Protein AF-A0A843AAH3-F1 (afdb_monomer_lite)

pLDDT: mean 76.26, std 10.49, range [42.09, 92.38]

Structure (mmCIF, N/CA/C/O backbone):
data_AF-A0A843AAH3-F1
#
_entry.id   AF-A0A843AAH3-F1
#
loop_
_atom_site.group_PDB
_atom_site.id
_atom_site.type_symbol
_atom_site.label_atom_id
_atom_site.label_alt_id
_atom_site.label_comp_id
_atom_site.label_asym_id
_atom_site.label_entity_id
_atom_site.label_seq_id
_atom_site.pdbx_PDB_ins_code
_atom_site.Cartn_x
_atom_site.Cartn_y
_atom_site.Cartn_z
_atom_site.occupancy
_atom_site.B_iso_or_equiv
_atom_site.auth_seq_id
_atom_site.auth_comp_id
_atom_site.auth_asym_id
_atom_site.auth_atom_id
_atom_site.pdbx_PDB_model_num
ATOM 1 N N . MET A 1 1 ? 37.005 -27.942 -47.391 1.00 60.56 1 MET A N 1
ATOM 2 C CA . MET A 1 1 ? 35.687 -27.281 -47.284 1.00 60.56 1 MET A CA 1
ATOM 3 C C 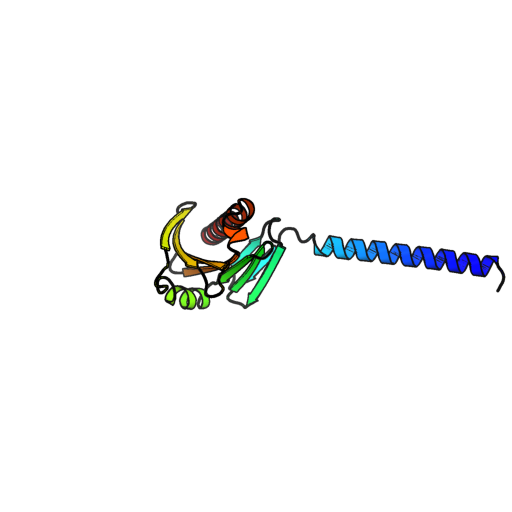. MET A 1 1 ? 35.653 -26.141 -48.284 1.00 60.56 1 MET A C 1
ATOM 5 O O . MET A 1 1 ? 36.490 -25.246 -48.169 1.00 60.56 1 MET A O 1
ATOM 9 N N . ASP A 1 2 ? 34.796 -26.242 -49.301 1.00 78.56 2 ASP A N 1
ATOM 10 C CA . ASP A 1 2 ? 34.754 -25.271 -50.398 1.00 78.56 2 ASP A CA 1
ATOM 11 C C . ASP A 1 2 ? 34.147 -23.928 -49.949 1.00 78.56 2 ASP A C 1
ATOM 13 O O . ASP A 1 2 ? 33.604 -23.797 -48.845 1.00 78.56 2 ASP A O 1
ATOM 17 N N . LYS A 1 3 ? 34.305 -22.904 -50.790 1.00 75.50 3 LYS A N 1
ATOM 18 C CA . LYS A 1 3 ? 33.851 -21.541 -50.496 1.00 75.50 3 LYS A CA 1
ATOM 19 C C . LYS A 1 3 ? 32.333 -21.488 -50.262 1.00 75.50 3 LYS A C 1
ATOM 21 O O . LYS A 1 3 ? 31.902 -20.884 -49.286 1.00 75.50 3 LYS A O 1
ATOM 26 N N . ASN A 1 4 ? 31.559 -22.224 -51.060 1.00 74.19 4 ASN A N 1
ATOM 27 C CA . ASN A 1 4 ? 30.100 -22.295 -50.949 1.00 74.19 4 ASN A CA 1
ATOM 28 C C . ASN A 1 4 ? 29.644 -22.920 -49.621 1.00 74.19 4 ASN A C 1
ATOM 30 O O . ASN A 1 4 ? 28.708 -22.440 -48.992 1.00 74.19 4 ASN A O 1
ATOM 34 N N . THR A 1 5 ? 30.347 -23.942 -49.135 1.00 77.00 5 THR A N 1
ATOM 35 C CA . THR A 1 5 ? 30.071 -24.597 -47.851 1.00 77.00 5 THR A CA 1
ATOM 36 C C . THR A 1 5 ? 30.382 -23.665 -46.681 1.00 77.00 5 THR A C 1
ATOM 38 O O . THR A 1 5 ? 29.635 -23.629 -45.708 1.00 77.00 5 THR A O 1
ATOM 41 N N . LYS A 1 6 ? 31.462 -22.872 -46.769 1.00 74.69 6 LYS A N 1
ATOM 42 C CA . LYS A 1 6 ? 31.806 -21.850 -45.762 1.00 74.69 6 LYS A CA 1
ATOM 43 C C . LYS A 1 6 ? 30.787 -20.715 -45.718 1.00 74.69 6 LYS A C 1
ATOM 45 O O . LYS A 1 6 ? 30.438 -20.270 -44.627 1.00 74.69 6 LYS A O 1
ATOM 50 N N . ASP A 1 7 ? 30.316 -20.266 -46.875 1.00 82.56 7 ASP A N 1
ATOM 51 C CA . ASP A 1 7 ? 29.362 -19.162 -46.967 1.00 82.56 7 ASP A CA 1
ATOM 52 C C . ASP A 1 7 ? 27.957 -19.602 -46.515 1.00 82.56 7 ASP A C 1
ATOM 54 O O . ASP A 1 7 ? 27.322 -18.897 -45.731 1.00 82.56 7 ASP A O 1
ATOM 58 N N . ASN A 1 8 ? 27.536 -20.827 -46.847 1.00 80.69 8 ASN A N 1
ATOM 59 C CA . ASN A 1 8 ? 26.300 -21.421 -46.325 1.00 80.69 8 ASN A CA 1
ATOM 60 C C . ASN A 1 8 ? 26.333 -21.601 -44.798 1.00 80.69 8 ASN A C 1
ATOM 62 O O . ASN A 1 8 ? 25.341 -21.319 -44.127 1.00 80.69 8 ASN A O 1
ATOM 66 N N . LEU A 1 9 ? 27.475 -22.007 -44.225 1.00 81.31 9 LEU A N 1
ATOM 67 C CA . LEU A 1 9 ? 27.614 -22.143 -42.769 1.00 81.31 9 LEU A CA 1
ATOM 68 C C . LEU A 1 9 ? 27.472 -20.794 -42.048 1.00 81.31 9 LEU A C 1
ATOM 70 O O . LEU A 1 9 ? 26.864 -20.721 -40.982 1.00 81.31 9 LEU A O 1
ATOM 74 N N . LYS A 1 10 ? 28.012 -19.718 -42.636 1.00 80.06 10 LYS A N 1
ATOM 75 C CA . LYS A 1 10 ? 27.881 -18.356 -42.096 1.00 80.06 10 LYS A CA 1
ATOM 76 C C . LYS A 1 10 ? 26.437 -17.873 -42.139 1.00 80.06 10 LYS A C 1
ATOM 78 O O . LYS A 1 10 ? 25.965 -17.325 -41.151 1.00 80.06 10 LYS A O 1
ATOM 83 N N . ILE A 1 11 ? 25.733 -18.112 -43.247 1.00 87.00 11 ILE A N 1
ATOM 84 C CA . ILE A 1 11 ? 24.318 -17.742 -43.396 1.00 87.00 11 ILE A CA 1
ATOM 85 C C . ILE A 1 11 ? 23.464 -18.449 -42.338 1.00 87.00 11 ILE A C 1
ATOM 87 O O . ILE A 1 11 ? 22.684 -17.795 -41.651 1.00 87.00 11 ILE A O 1
ATOM 91 N N . ILE A 1 12 ? 23.663 -19.756 -42.140 1.00 86.94 12 ILE A N 1
ATOM 92 C CA . ILE A 1 12 ? 22.969 -20.520 -41.091 1.00 86.94 12 ILE A CA 1
ATOM 93 C C . ILE A 1 12 ? 23.296 -19.956 -39.699 1.00 86.94 12 ILE A C 1
ATOM 95 O O . ILE A 1 12 ? 22.394 -19.774 -38.883 1.00 86.94 12 ILE A O 1
ATOM 99 N N . GLY A 1 13 ? 24.563 -19.611 -39.445 1.00 86.31 13 GLY A N 1
ATOM 100 C CA . GLY A 1 13 ? 24.982 -18.959 -38.204 1.00 86.31 13 GLY A CA 1
ATOM 101 C C . GLY A 1 13 ? 24.274 -17.622 -37.955 1.00 86.31 13 GLY A C 1
ATOM 102 O O . GLY A 1 13 ? 23.774 -17.392 -36.856 1.00 86.31 13 GLY A O 1
ATOM 103 N N . TYR A 1 14 ? 24.161 -16.764 -38.973 1.00 89.69 14 TYR A N 1
ATOM 104 C CA . TYR A 1 14 ? 23.446 -15.488 -38.859 1.00 89.69 14 TYR A CA 1
ATOM 105 C C . TYR A 1 14 ? 21.948 -15.678 -38.604 1.00 89.69 14 TYR A C 1
ATOM 107 O O . TYR A 1 14 ? 21.385 -14.979 -37.763 1.00 89.69 14 TYR A O 1
ATOM 115 N N . ILE A 1 15 ? 21.312 -16.647 -39.270 1.00 89.38 15 ILE A N 1
ATOM 116 C CA . ILE A 1 15 ? 19.894 -16.969 -39.054 1.00 89.38 15 ILE A CA 1
ATOM 117 C C . ILE A 1 15 ? 19.656 -17.410 -37.604 1.00 89.38 15 ILE A C 1
ATOM 119 O O . ILE A 1 15 ? 18.723 -16.927 -36.965 1.00 89.38 15 ILE A O 1
ATOM 123 N N . LEU A 1 16 ? 20.522 -18.267 -37.053 1.00 86.44 16 LEU A N 1
ATOM 124 C CA . LEU A 1 16 ? 20.415 -18.712 -35.660 1.00 86.44 16 LEU A CA 1
ATOM 125 C C . LEU A 1 16 ? 20.565 -17.554 -34.665 1.00 86.44 16 LEU A C 1
ATOM 127 O O . LEU A 1 16 ? 19.798 -17.475 -33.708 1.00 86.44 16 LEU A O 1
ATOM 131 N N . ILE A 1 17 ? 21.500 -16.629 -34.905 1.00 88.75 17 ILE A N 1
ATOM 132 C CA . ILE A 1 17 ? 21.676 -15.440 -34.056 1.00 88.75 17 ILE A CA 1
ATOM 133 C C . ILE A 1 17 ? 20.420 -14.563 -34.083 1.00 88.75 17 ILE A C 1
ATOM 135 O O . ILE A 1 17 ? 19.951 -14.142 -33.030 1.00 88.75 17 ILE A O 1
ATOM 139 N N . ILE A 1 18 ? 19.838 -14.322 -35.260 1.00 89.44 18 ILE A N 1
ATOM 140 C CA . ILE A 1 18 ? 18.615 -13.517 -35.392 1.00 89.44 18 ILE A CA 1
ATOM 141 C C . ILE A 1 18 ? 17.447 -14.172 -34.646 1.00 89.44 18 ILE A C 1
ATOM 143 O O . ILE A 1 18 ? 16.727 -13.487 -33.923 1.00 89.44 18 ILE A O 1
ATOM 147 N N . ILE A 1 19 ? 17.285 -15.494 -34.760 1.00 88.50 19 ILE A N 1
ATOM 148 C CA . ILE A 1 19 ? 16.249 -16.237 -34.026 1.00 88.50 19 ILE A CA 1
ATOM 149 C C . ILE A 1 19 ? 16.445 -16.093 -32.513 1.00 88.50 19 ILE A C 1
ATOM 151 O O . ILE A 1 19 ? 15.475 -15.851 -31.799 1.00 88.50 19 ILE A O 1
ATOM 155 N N . LEU A 1 20 ? 17.684 -16.190 -32.020 1.00 84.19 20 LEU A N 1
ATOM 156 C CA . LEU A 1 20 ? 17.990 -16.016 -30.598 1.00 84.19 20 LEU A CA 1
ATOM 157 C C . LEU A 1 20 ? 17.694 -14.593 -30.109 1.00 84.19 20 LEU A C 1
ATOM 159 O O . LEU A 1 20 ? 17.139 -14.431 -29.025 1.00 84.19 20 LEU A O 1
ATOM 163 N N . VAL A 1 21 ? 18.004 -13.572 -30.912 1.00 85.81 21 VAL A N 1
ATOM 164 C CA . VAL A 1 21 ? 17.678 -12.173 -30.593 1.00 85.81 21 VAL A CA 1
ATOM 165 C C . VAL A 1 21 ? 16.163 -11.972 -30.532 1.00 85.81 21 VAL A C 1
ATOM 167 O O . VAL A 1 21 ? 15.665 -11.417 -29.556 1.00 85.81 21 VAL A O 1
ATOM 170 N N . ILE A 1 22 ? 15.414 -12.476 -31.517 1.00 84.94 22 ILE A N 1
ATOM 171 C CA . ILE A 1 22 ? 13.946 -12.378 -31.544 1.00 84.94 22 ILE A CA 1
ATOM 172 C C . ILE A 1 22 ? 13.327 -13.129 -30.358 1.00 84.94 22 ILE A C 1
ATOM 174 O O . ILE A 1 22 ? 12.436 -12.598 -29.699 1.00 84.94 22 ILE A O 1
ATOM 178 N N . ALA A 1 23 ? 13.812 -14.332 -30.040 1.00 76.31 23 ALA A N 1
ATOM 179 C CA . ALA A 1 23 ? 13.351 -15.097 -28.883 1.00 76.31 23 ALA A CA 1
ATOM 180 C C . ALA A 1 23 ? 13.640 -14.365 -27.561 1.00 76.31 23 ALA A C 1
ATOM 182 O O . ALA A 1 23 ? 12.769 -14.300 -26.696 1.00 76.31 23 ALA A O 1
ATOM 183 N N . GLY A 1 24 ? 14.823 -13.756 -27.426 1.00 68.19 24 GLY A N 1
ATOM 184 C CA . GLY A 1 24 ? 15.177 -12.914 -26.282 1.00 68.19 24 GLY A CA 1
ATOM 185 C C . GLY A 1 24 ? 14.266 -11.691 -26.148 1.00 68.19 24 GLY A C 1
ATOM 186 O O . GLY A 1 24 ? 13.794 -11.399 -25.052 1.00 68.19 24 GLY A O 1
ATOM 187 N N . MET A 1 25 ? 13.938 -11.029 -27.263 1.00 67.31 25 MET A N 1
ATOM 188 C CA . MET A 1 25 ? 12.971 -9.926 -27.281 1.00 67.31 25 MET A CA 1
ATOM 189 C C . MET A 1 25 ? 11.565 -10.389 -26.882 1.00 67.31 25 MET A C 1
ATOM 191 O O . MET A 1 25 ? 10.908 -9.712 -26.099 1.00 67.31 25 MET A O 1
ATOM 195 N N . PHE A 1 26 ? 11.109 -11.553 -27.354 1.00 64.94 26 PHE A N 1
ATOM 196 C CA . PHE A 1 26 ? 9.815 -12.119 -26.958 1.00 64.94 26 PHE A CA 1
ATOM 197 C C . PHE A 1 26 ? 9.756 -12.466 -25.469 1.00 64.94 26 PHE A C 1
ATOM 199 O O . PHE A 1 26 ? 8.737 -12.208 -24.835 1.00 64.94 26 PHE A O 1
ATOM 206 N N . LEU A 1 27 ? 10.827 -13.022 -24.895 1.00 59.00 27 LEU A N 1
ATOM 207 C CA . LEU A 1 27 ? 10.903 -13.300 -23.458 1.00 59.00 27 LEU A CA 1
ATOM 208 C C . LEU A 1 27 ? 10.911 -12.008 -22.632 1.00 59.00 27 LEU A C 1
ATOM 210 O O . LEU A 1 27 ? 10.196 -11.930 -21.637 1.00 59.00 27 LEU A O 1
ATOM 214 N N . TYR A 1 28 ? 11.641 -10.983 -23.081 1.00 53.94 28 TYR A N 1
ATOM 215 C CA . TYR A 1 28 ? 11.660 -9.664 -22.445 1.00 53.94 28 TYR A CA 1
ATOM 216 C C . TYR A 1 28 ? 10.280 -8.986 -22.478 1.00 53.94 28 TYR A C 1
ATOM 218 O O . TYR A 1 28 ? 9.805 -8.507 -21.453 1.00 53.94 28 TYR A O 1
ATOM 226 N N . ILE A 1 29 ? 9.590 -9.022 -23.625 1.00 52.09 29 ILE A N 1
ATOM 227 C CA . ILE A 1 29 ? 8.223 -8.492 -23.773 1.00 52.09 29 ILE A CA 1
ATOM 228 C C . ILE A 1 29 ? 7.217 -9.313 -22.954 1.00 52.09 29 ILE A C 1
ATOM 230 O O . ILE A 1 29 ? 6.279 -8.762 -22.391 1.00 52.09 29 ILE A O 1
ATOM 234 N N . LYS A 1 30 ? 7.390 -10.636 -22.856 1.00 42.22 30 LYS A N 1
ATOM 235 C CA . LYS A 1 30 ? 6.501 -11.482 -22.053 1.00 42.22 30 LYS A CA 1
ATOM 236 C C . LYS A 1 30 ? 6.653 -11.198 -20.556 1.00 42.22 30 LYS A C 1
ATOM 238 O O . LYS A 1 30 ? 5.655 -11.188 -19.847 1.00 42.22 30 LYS A O 1
ATOM 243 N N . GLN A 1 31 ? 7.868 -10.906 -20.093 1.00 46.78 31 GLN A N 1
ATOM 244 C CA . GLN A 1 31 ? 8.130 -10.533 -18.702 1.00 46.78 31 GLN A CA 1
ATOM 245 C C . GLN A 1 31 ? 7.531 -9.165 -18.332 1.00 46.78 31 GLN A C 1
ATOM 247 O O . GLN A 1 31 ? 7.171 -8.953 -17.180 1.00 46.78 31 GLN A O 1
ATOM 252 N N . THR A 1 32 ? 7.351 -8.265 -19.303 1.00 44.16 32 THR A N 1
ATOM 253 C CA . THR A 1 32 ? 6.631 -6.992 -19.119 1.00 44.16 32 THR A CA 1
ATOM 254 C C . THR A 1 32 ? 5.119 -7.099 -19.373 1.00 44.16 32 THR A C 1
ATOM 256 O O . THR A 1 32 ? 4.419 -6.093 -19.308 1.00 44.16 32 THR A O 1
ATOM 259 N N . SER A 1 33 ? 4.597 -8.299 -19.668 1.00 42.09 33 SER A N 1
ATOM 260 C CA . SER A 1 33 ? 3.226 -8.511 -20.159 1.00 42.09 33 SER A CA 1
ATOM 261 C C . SER A 1 33 ? 2.315 -9.339 -19.240 1.00 42.09 33 SER A C 1
ATOM 263 O O . SER A 1 33 ? 1.187 -9.635 -19.647 1.00 42.09 33 SER A O 1
ATOM 265 N N . ASP A 1 34 ? 2.702 -9.668 -18.007 1.00 45.81 34 ASP A N 1
ATOM 266 C CA . ASP A 1 34 ? 1.709 -10.107 -17.011 1.00 45.81 34 ASP A CA 1
ATOM 267 C C . ASP A 1 34 ? 0.986 -8.867 -16.463 1.00 45.81 34 ASP A C 1
ATOM 269 O O . ASP A 1 34 ? 1.262 -8.358 -15.381 1.00 45.81 34 ASP A O 1
ATOM 273 N N . LYS A 1 35 ? 0.087 -8.348 -17.308 1.00 51.62 35 LYS A N 1
ATOM 274 C CA . LYS A 1 35 ? -0.599 -7.048 -17.216 1.00 51.62 35 LYS A CA 1
ATOM 275 C C . LYS A 1 35 ? -1.693 -6.950 -16.154 1.00 51.62 35 LYS A C 1
ATOM 277 O O . LYS A 1 35 ? -2.335 -5.921 -16.047 1.00 51.62 35 LYS A O 1
ATOM 282 N N . ASN A 1 36 ? -1.905 -7.998 -15.374 1.00 55.91 36 ASN A N 1
ATOM 283 C CA . ASN A 1 36 ? -2.719 -7.959 -14.168 1.00 55.91 36 ASN A CA 1
ATOM 284 C C . ASN A 1 36 ? -2.066 -8.917 -13.188 1.00 55.91 36 ASN A C 1
ATOM 286 O O . ASN A 1 36 ? -2.198 -10.138 -13.315 1.00 55.91 36 ASN A O 1
ATOM 290 N N . GLN A 1 37 ? -1.304 -8.372 -12.247 1.00 64.31 37 GLN A N 1
ATOM 291 C CA . GLN A 1 37 ? -0.649 -9.207 -11.256 1.00 64.31 37 GLN A CA 1
ATOM 292 C C . GLN A 1 37 ? -1.661 -9.541 -10.174 1.00 64.31 37 GLN A C 1
ATOM 294 O O . GLN A 1 37 ? -2.275 -8.665 -9.570 1.00 64.31 37 GLN A O 1
ATOM 299 N N . THR A 1 38 ? -1.868 -10.835 -9.959 1.00 69.94 38 THR A N 1
ATOM 300 C CA . THR A 1 38 ? -2.629 -11.298 -8.810 1.00 69.94 38 THR A CA 1
ATOM 301 C C . THR A 1 38 ? -1.666 -11.522 -7.656 1.00 69.94 38 THR A C 1
ATOM 303 O O . THR A 1 38 ? -0.848 -12.439 -7.712 1.00 69.94 38 THR A O 1
ATOM 306 N N . ILE A 1 39 ? -1.783 -10.733 -6.593 1.00 70.19 39 ILE A N 1
ATOM 307 C CA . ILE A 1 39 ? -1.092 -11.013 -5.334 1.00 70.19 39 ILE A CA 1
ATOM 308 C C . ILE A 1 39 ? -2.027 -11.784 -4.420 1.00 70.19 39 ILE A C 1
ATOM 310 O O . ILE A 1 39 ? -3.201 -11.452 -4.298 1.00 70.19 39 ILE A O 1
ATOM 314 N N . THR A 1 40 ? -1.505 -12.820 -3.768 1.00 67.38 40 THR A N 1
ATOM 315 C CA . THR A 1 40 ? -2.249 -13.577 -2.760 1.00 67.38 40 THR A CA 1
ATOM 316 C C . THR A 1 40 ? -1.463 -13.647 -1.455 1.00 67.38 40 THR A C 1
ATOM 318 O O . THR A 1 40 ? -0.303 -14.051 -1.473 1.00 67.38 40 THR A O 1
ATOM 321 N N . PHE A 1 41 ? -2.077 -13.277 -0.330 1.00 70.25 41 PHE A N 1
ATOM 322 C CA . PHE A 1 41 ? -1.536 -13.467 1.026 1.00 70.25 41 PHE A CA 1
ATOM 323 C C . PHE A 1 41 ? -2.694 -13.674 2.008 1.00 70.25 41 PHE A C 1
ATOM 325 O O . PHE A 1 41 ? -3.763 -13.153 1.764 1.00 70.25 41 PHE A O 1
ATOM 332 N N . ASP A 1 42 ? -2.525 -14.458 3.072 1.00 63.34 42 ASP A N 1
ATOM 333 C CA . ASP A 1 42 ? -3.519 -14.754 4.128 1.00 63.34 42 ASP A CA 1
ATOM 334 C C . ASP A 1 42 ? -4.978 -14.967 3.653 1.00 63.34 42 ASP A C 1
ATOM 336 O O . ASP A 1 42 ? -5.925 -14.489 4.266 1.00 63.34 42 ASP A O 1
ATOM 340 N N . ASN A 1 43 ? -5.158 -15.694 2.537 1.00 63.34 43 ASN A N 1
ATOM 341 C CA . ASN A 1 43 ? -6.431 -15.948 1.821 1.00 63.34 43 ASN A CA 1
ATOM 342 C C . ASN A 1 43 ? -7.031 -14.765 1.042 1.00 63.34 43 ASN A C 1
ATOM 344 O O . ASN A 1 43 ? -8.091 -14.888 0.433 1.00 63.34 43 ASN A O 1
ATOM 348 N N . TRP A 1 44 ? -6.329 -13.647 0.992 1.00 62.97 44 TRP A N 1
ATOM 349 C CA . TRP A 1 44 ? -6.666 -12.480 0.198 1.00 62.97 44 TRP A CA 1
ATOM 350 C C . TRP A 1 44 ? -6.117 -12.609 -1.208 1.00 62.97 44 TRP A C 1
ATOM 352 O O . TRP A 1 44 ? -4.999 -13.081 -1.390 1.00 62.97 44 TRP A O 1
ATOM 362 N N . LYS A 1 45 ? -6.885 -12.141 -2.189 1.00 70.12 45 LYS A N 1
ATOM 363 C CA . LYS A 1 45 ? -6.487 -12.036 -3.590 1.00 70.12 45 LYS A CA 1
ATOM 364 C C . LYS A 1 45 ? -6.636 -10.576 -4.018 1.00 70.12 45 LYS A C 1
ATOM 366 O O . LYS A 1 45 ? -7.726 -10.028 -3.901 1.00 70.12 45 LYS A O 1
ATOM 371 N N . PHE A 1 46 ? -5.568 -9.980 -4.535 1.00 66.31 46 PHE A N 1
ATOM 372 C CA . PHE A 1 46 ? -5.529 -8.603 -5.027 1.00 66.31 46 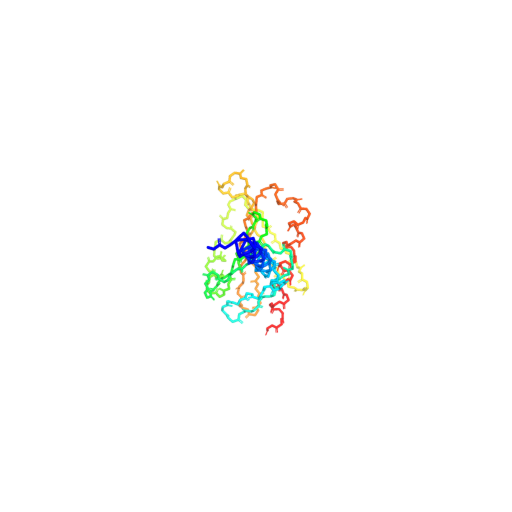PHE A CA 1
ATOM 373 C C . PHE A 1 46 ? -5.218 -8.615 -6.507 1.00 66.31 46 PHE A C 1
ATOM 375 O O . PHE A 1 46 ? -4.246 -9.245 -6.918 1.00 66.31 46 PHE A O 1
ATOM 382 N N . GLU A 1 47 ? -6.017 -7.906 -7.291 1.00 69.06 47 GLU A N 1
ATOM 383 C CA . GLU A 1 47 ? -5.727 -7.674 -8.700 1.00 69.06 47 GLU A CA 1
ATOM 384 C C . GLU A 1 47 ? -5.086 -6.301 -8.841 1.00 69.06 47 GLU A C 1
ATOM 386 O O . GLU A 1 47 ? -5.639 -5.290 -8.418 1.00 69.06 47 GLU A O 1
ATOM 391 N N . ILE A 1 48 ? -3.882 -6.287 -9.391 1.00 67.19 48 ILE A N 1
ATOM 392 C CA . ILE A 1 48 ? -3.058 -5.097 -9.519 1.00 67.19 48 ILE A CA 1
ATOM 393 C C . ILE A 1 48 ? -3.080 -4.669 -10.978 1.00 67.19 48 ILE A C 1
ATOM 395 O O . ILE A 1 48 ? -2.764 -5.475 -11.854 1.00 67.19 48 ILE A O 1
ATOM 399 N N . GLY A 1 49 ? -3.470 -3.415 -11.212 1.00 62.09 49 GLY A N 1
ATOM 400 C CA . GLY A 1 49 ? -3.626 -2.846 -12.550 1.00 62.09 49 GLY A CA 1
ATOM 401 C C . GLY A 1 49 ? -2.307 -2.578 -13.281 1.00 62.09 49 GLY A C 1
ATOM 402 O O . GLY A 1 49 ? -1.214 -2.780 -12.755 1.00 62.09 49 GLY A O 1
ATOM 403 N N . GLU A 1 50 ? -2.423 -2.072 -14.507 1.00 63.50 50 GLU A N 1
ATOM 404 C CA . GLU A 1 50 ? -1.296 -1.886 -15.434 1.00 63.50 50 GLU A CA 1
ATOM 405 C C . GLU A 1 50 ? -0.283 -0.810 -15.001 1.00 63.50 50 GLU A C 1
ATOM 407 O O . GLU A 1 50 ? 0.843 -0.801 -15.494 1.00 63.50 50 GLU A O 1
ATOM 412 N N . ASP A 1 51 ? -0.655 0.078 -14.076 1.00 65.38 51 ASP A N 1
ATOM 413 C CA . ASP A 1 51 ? 0.196 1.194 -13.645 1.00 65.38 51 ASP A CA 1
ATOM 414 C C . ASP A 1 51 ? 1.355 0.764 -12.731 1.00 65.38 51 ASP A C 1
ATOM 416 O O . ASP A 1 51 ? 2.283 1.535 -12.500 1.00 65.38 51 ASP A O 1
ATOM 420 N N . TYR A 1 52 ? 1.326 -0.456 -12.194 1.00 67.62 52 TYR A N 1
ATOM 421 C CA . TYR A 1 52 ? 2.304 -0.935 -11.221 1.00 67.62 52 TYR A CA 1
ATOM 422 C C . TYR A 1 52 ? 3.564 -1.431 -11.938 1.00 67.62 52 TYR A C 1
ATOM 424 O O . TYR A 1 52 ? 3.488 -2.207 -12.889 1.00 67.62 52 TYR A O 1
ATOM 432 N N . SER A 1 53 ? 4.749 -1.057 -11.442 1.00 68.44 53 SER A N 1
ATOM 433 C CA . SER A 1 53 ? 6.017 -1.602 -11.956 1.00 68.44 53 SER A CA 1
ATOM 434 C C . SER A 1 53 ? 6.244 -3.059 -11.532 1.00 68.44 53 SER A C 1
ATOM 436 O O . SER A 1 53 ? 7.114 -3.738 -12.077 1.00 68.44 53 SER A O 1
ATOM 438 N N . GLY A 1 54 ? 5.440 -3.546 -10.584 1.00 69.25 54 GLY A N 1
ATOM 439 C CA . GLY A 1 54 ? 5.318 -4.943 -10.187 1.00 69.25 54 GLY A CA 1
ATOM 440 C C . GLY A 1 54 ? 4.900 -5.072 -8.726 1.00 69.25 54 GLY A C 1
ATOM 441 O O . GLY A 1 54 ? 4.879 -4.094 -7.981 1.00 69.25 54 GLY A O 1
ATOM 442 N N . GLY A 1 55 ? 4.609 -6.285 -8.283 1.00 71.56 55 GLY A N 1
ATOM 443 C CA . GLY A 1 55 ? 4.338 -6.576 -6.889 1.00 71.56 55 GLY A CA 1
ATOM 444 C C . GLY A 1 55 ? 4.524 -8.051 -6.564 1.00 71.56 55 GLY A C 1
ATOM 445 O O . GLY A 1 55 ? 4.445 -8.920 -7.430 1.00 71.56 55 GLY A O 1
ATOM 446 N N . GLU A 1 56 ? 4.803 -8.333 -5.298 1.00 75.12 56 GLU A N 1
ATOM 447 C CA . GLU A 1 56 ? 5.049 -9.687 -4.816 1.00 75.12 56 GLU A CA 1
ATOM 448 C C . GLU A 1 56 ? 4.452 -9.908 -3.426 1.00 75.12 56 GLU A C 1
ATOM 450 O O . GLU A 1 56 ? 4.368 -9.000 -2.595 1.00 75.12 56 GLU A O 1
ATOM 455 N N . SER A 1 57 ? 4.039 -11.148 -3.161 1.00 76.25 57 SER A N 1
ATOM 456 C CA . SER A 1 57 ? 3.795 -11.596 -1.793 1.00 76.25 57 SER A CA 1
ATOM 457 C C . SER A 1 57 ? 5.151 -11.709 -1.096 1.00 76.25 57 SER A C 1
ATOM 459 O O . SER A 1 57 ? 5.953 -12.582 -1.424 1.00 76.25 57 SER A O 1
ATOM 461 N N . ALA A 1 58 ? 5.415 -10.806 -0.150 1.00 68.69 58 ALA A N 1
ATOM 462 C CA . ALA A 1 58 ? 6.647 -10.826 0.634 1.00 68.69 58 ALA A CA 1
ATOM 463 C C . ALA A 1 58 ? 6.586 -11.883 1.750 1.00 68.69 58 ALA A C 1
ATOM 465 O O . ALA A 1 58 ? 7.614 -12.406 2.181 1.00 68.69 58 ALA A O 1
ATOM 466 N N . SER A 1 59 ? 5.380 -12.229 2.209 1.00 69.00 59 SER A N 1
ATOM 467 C CA . SER A 1 59 ? 5.139 -13.326 3.141 1.00 69.00 59 SER A CA 1
ATOM 468 C C . SER A 1 59 ? 3.682 -13.793 3.091 1.00 69.00 59 SER A C 1
ATOM 470 O O . SER A 1 59 ? 2.851 -13.260 2.356 1.00 69.00 59 SER A O 1
ATOM 472 N N . ARG A 1 60 ? 3.341 -14.763 3.950 1.00 71.44 60 ARG A N 1
ATOM 473 C CA . ARG A 1 60 ? 1.948 -15.177 4.152 1.00 71.44 60 ARG A CA 1
ATOM 474 C C . ARG A 1 60 ? 1.037 -14.052 4.639 1.00 71.44 60 ARG A C 1
ATOM 476 O O . ARG A 1 60 ? -0.152 -14.183 4.415 1.00 71.44 60 ARG A O 1
ATOM 483 N N . ALA A 1 61 ? 1.552 -13.003 5.280 1.00 73.69 61 ALA A N 1
ATOM 484 C CA . ALA A 1 61 ? 0.742 -11.962 5.920 1.00 73.69 61 ALA A CA 1
ATOM 485 C C . ALA A 1 61 ? 0.888 -10.572 5.275 1.00 73.69 61 ALA A C 1
ATOM 487 O O . ALA A 1 61 ? 0.268 -9.616 5.741 1.00 73.69 61 ALA A O 1
ATOM 488 N N . ASN A 1 62 ? 1.706 -10.434 4.224 1.00 79.81 62 ASN A N 1
ATOM 489 C CA . ASN A 1 62 ? 1.905 -9.148 3.566 1.00 79.81 62 ASN A CA 1
ATOM 490 C C . ASN A 1 62 ? 2.292 -9.252 2.087 1.00 79.81 62 ASN A C 1
ATOM 492 O O . ASN A 1 62 ? 2.753 -10.281 1.582 1.00 79.81 62 ASN A O 1
ATOM 496 N N . ALA A 1 63 ? 2.144 -8.119 1.415 1.00 80.81 63 ALA A N 1
ATOM 497 C CA . ALA A 1 63 ? 2.542 -7.908 0.038 1.00 80.81 63 ALA A CA 1
ATOM 498 C C . ALA A 1 63 ? 3.249 -6.572 -0.153 1.00 80.81 63 ALA A C 1
ATOM 500 O O . ALA A 1 63 ? 3.035 -5.624 0.602 1.00 80.81 63 ALA A O 1
ATOM 501 N N . ILE A 1 64 ? 4.066 -6.507 -1.198 1.00 82.88 64 ILE A N 1
ATOM 502 C CA . ILE A 1 64 ? 4.769 -5.309 -1.636 1.00 82.88 64 ILE A CA 1
ATOM 503 C C . ILE A 1 64 ? 4.296 -4.968 -3.047 1.00 82.88 64 ILE A C 1
ATOM 505 O O . ILE A 1 64 ? 4.317 -5.816 -3.936 1.00 82.88 64 ILE A O 1
ATOM 509 N N . LEU A 1 65 ? 3.895 -3.718 -3.245 1.00 79.19 65 LEU A N 1
ATOM 510 C CA . LEU A 1 65 ? 3.464 -3.134 -4.509 1.00 79.19 65 LEU A CA 1
ATOM 511 C C . LEU A 1 65 ? 4.436 -2.012 -4.873 1.00 79.19 65 LEU A C 1
ATOM 513 O O . LEU A 1 65 ? 4.698 -1.131 -4.052 1.00 79.19 65 LEU A O 1
ATOM 517 N N . ASN A 1 66 ? 4.967 -2.031 -6.090 1.00 78.44 66 ASN A N 1
ATOM 518 C CA . ASN A 1 66 ? 5.943 -1.055 -6.562 1.00 78.44 66 ASN A CA 1
ATOM 519 C C . ASN A 1 66 ? 5.345 -0.183 -7.677 1.00 78.44 66 ASN A C 1
ATOM 521 O O . ASN A 1 66 ? 4.637 -0.671 -8.561 1.00 78.44 66 ASN A O 1
ATOM 525 N N . TYR A 1 67 ? 5.669 1.111 -7.637 1.00 71.94 67 TYR A N 1
ATOM 526 C CA . TYR A 1 67 ? 5.346 2.095 -8.673 1.00 71.94 67 TYR A CA 1
ATOM 527 C C . TYR A 1 67 ? 6.514 3.053 -8.854 1.00 71.94 67 TYR A C 1
ATOM 529 O O . TYR A 1 67 ? 6.800 3.857 -7.967 1.00 71.94 67 TYR A O 1
ATOM 537 N N . GLY A 1 68 ? 7.214 2.973 -9.987 1.00 74.69 68 GLY A N 1
ATOM 538 C CA . GLY A 1 68 ? 8.453 3.731 -10.174 1.00 74.69 68 GLY A CA 1
ATOM 539 C C . GLY A 1 68 ? 9.438 3.464 -9.027 1.00 74.69 68 GLY A C 1
ATOM 540 O O . GLY A 1 68 ? 9.821 2.316 -8.809 1.00 74.69 68 GLY A O 1
ATOM 541 N N . ASN A 1 69 ? 9.800 4.514 -8.280 1.00 73.62 69 ASN A N 1
ATOM 542 C CA . ASN A 1 69 ? 10.661 4.445 -7.088 1.00 73.62 69 ASN A CA 1
ATOM 543 C C . ASN A 1 69 ? 9.884 4.400 -5.758 1.00 73.62 69 ASN A C 1
ATOM 545 O O . ASN A 1 69 ? 10.485 4.459 -4.685 1.00 73.62 69 ASN A O 1
ATOM 549 N N . SER A 1 70 ? 8.555 4.331 -5.817 1.00 75.31 70 SER A N 1
ATOM 550 C CA . SER A 1 70 ? 7.671 4.295 -4.655 1.00 75.31 70 SER A CA 1
ATOM 551 C C . SER A 1 70 ? 7.252 2.867 -4.316 1.00 75.31 70 SER A C 1
ATOM 553 O O . SER A 1 70 ? 7.117 2.011 -5.195 1.00 75.31 70 SER A O 1
ATOM 555 N N . GLN A 1 71 ? 7.003 2.624 -3.028 1.00 79.75 71 GLN A N 1
ATOM 556 C CA . GLN A 1 71 ? 6.643 1.306 -2.514 1.00 79.75 71 GLN A CA 1
ATOM 557 C C . GLN A 1 71 ? 5.463 1.385 -1.547 1.00 79.75 71 GLN A C 1
ATOM 559 O O . GLN A 1 71 ? 5.441 2.210 -0.631 1.00 79.75 71 GLN A O 1
AT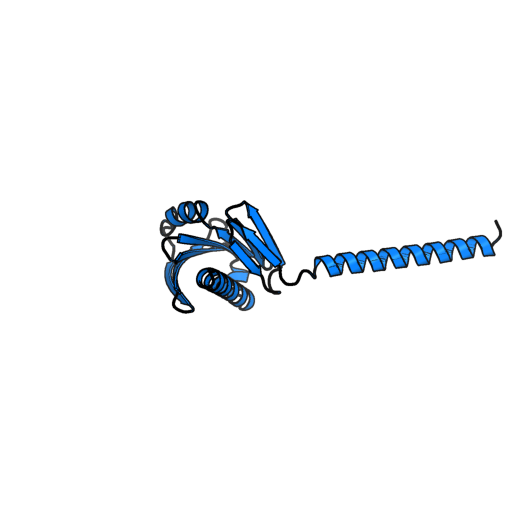OM 564 N N . LEU A 1 72 ? 4.496 0.4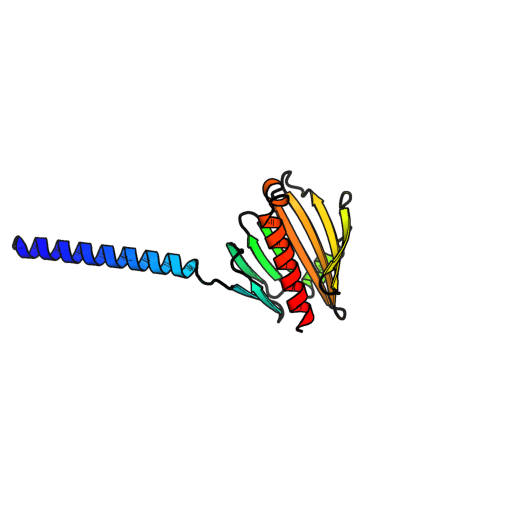90 -1.732 1.00 81.62 72 LEU A N 1
ATOM 565 C CA . LEU A 1 72 ? 3.356 0.286 -0.846 1.00 81.62 72 LEU A CA 1
ATOM 566 C C . LEU A 1 72 ? 3.452 -1.125 -0.270 1.00 81.62 72 LEU A C 1
ATOM 568 O O . LEU A 1 72 ? 3.478 -2.106 -1.007 1.00 81.62 72 LEU A O 1
ATOM 572 N N . MET A 1 73 ? 3.511 -1.233 1.050 1.00 83.94 73 MET A N 1
ATOM 573 C CA . MET A 1 73 ? 3.444 -2.505 1.759 1.00 83.94 73 MET A CA 1
ATOM 574 C C . MET A 1 73 ? 2.039 -2.663 2.325 1.00 83.94 73 MET A C 1
ATOM 576 O O . MET A 1 73 ? 1.580 -1.807 3.079 1.00 83.94 73 MET A O 1
ATOM 580 N N . VAL A 1 74 ? 1.364 -3.750 1.971 1.00 81.81 74 VAL A N 1
ATOM 581 C CA . VAL A 1 74 ? 0.020 -4.074 2.458 1.00 81.81 74 VAL A CA 1
ATOM 582 C C . VAL A 1 74 ? 0.138 -5.226 3.443 1.00 81.81 74 VAL A C 1
ATOM 584 O O . VAL A 1 74 ? 0.714 -6.260 3.111 1.00 81.81 74 VAL A O 1
ATOM 587 N N . TYR A 1 75 ? -0.408 -5.050 4.640 1.00 82.81 75 TYR A N 1
ATOM 588 C CA . TYR A 1 75 ? -0.394 -6.032 5.718 1.00 82.81 75 TYR A CA 1
ATOM 589 C C . TYR A 1 75 ? -1.822 -6.472 6.038 1.00 82.81 75 TYR A C 1
ATOM 591 O O . TYR A 1 75 ? -2.732 -5.641 6.114 1.00 82.81 75 TYR A O 1
ATOM 599 N N . GLY A 1 76 ? -1.999 -7.774 6.260 1.00 77.88 76 GLY A N 1
ATOM 600 C CA . GLY A 1 76 ? -3.235 -8.367 6.772 1.00 77.88 76 GLY A CA 1
ATOM 601 C C . GLY A 1 76 ? -2.997 -9.191 8.036 1.00 77.88 76 GLY A C 1
ATOM 602 O O . GLY A 1 76 ? -1.852 -9.480 8.407 1.00 77.88 76 GLY A O 1
ATOM 603 N N . GLY A 1 77 ? -4.094 -9.553 8.704 1.00 75.44 77 GLY A N 1
ATOM 604 C CA . GLY A 1 77 ? -4.080 -10.397 9.901 1.00 75.44 77 GLY A CA 1
ATOM 605 C C . GLY A 1 77 ? -3.175 -9.840 11.004 1.00 75.44 77 GLY A C 1
ATOM 606 O O . GLY A 1 77 ? -3.114 -8.633 11.234 1.00 75.44 77 GLY A O 1
ATOM 607 N N . ASN A 1 78 ? -2.409 -10.718 11.655 1.00 79.56 78 ASN A N 1
ATOM 608 C CA . ASN A 1 78 ? -1.562 -10.348 12.796 1.00 79.56 78 ASN A CA 1
ATOM 609 C C . ASN A 1 78 ? -0.525 -9.254 12.471 1.00 79.56 78 ASN A C 1
ATOM 611 O O . ASN A 1 78 ? -0.184 -8.463 13.347 1.00 79.56 78 ASN A O 1
ATOM 615 N N . GLN A 1 79 ? -0.018 -9.175 11.231 1.00 80.19 79 GLN A N 1
ATOM 616 C CA . GLN A 1 79 ? 0.924 -8.107 10.874 1.00 80.19 79 GLN A CA 1
ATOM 617 C C . GLN A 1 79 ? 0.236 -6.745 10.768 1.00 80.19 79 GLN A C 1
ATOM 619 O O . GLN A 1 79 ? 0.844 -5.737 11.122 1.00 80.19 79 GLN A O 1
ATOM 624 N N . ALA A 1 80 ? -1.027 -6.699 10.334 1.00 81.81 80 ALA A N 1
ATOM 625 C CA . ALA A 1 80 ? -1.797 -5.460 10.360 1.00 81.81 80 ALA A CA 1
ATOM 626 C C . ALA A 1 80 ? -1.999 -4.971 11.801 1.00 81.81 80 ALA A C 1
ATOM 628 O O . ALA A 1 80 ? -1.792 -3.790 12.065 1.00 81.81 80 ALA A O 1
ATOM 629 N N . GLU A 1 81 ? -2.302 -5.871 12.742 1.00 81.12 81 GLU A N 1
ATOM 630 C CA . GLU A 1 81 ? -2.449 -5.529 14.165 1.00 81.12 81 GLU A CA 1
ATOM 631 C C . GLU A 1 81 ? -1.147 -4.990 14.782 1.00 81.12 81 GLU A C 1
ATOM 633 O O . GLU A 1 81 ? -1.159 -4.036 15.563 1.00 81.12 81 GLU A O 1
ATOM 638 N N . GLU A 1 82 ? -0.001 -5.590 14.448 1.00 86.25 82 GLU A N 1
ATOM 639 C CA . GLU A 1 82 ? 1.308 -5.114 14.908 1.00 86.25 82 GLU A CA 1
ATOM 640 C C . GLU A 1 82 ? 1.614 -3.704 14.392 1.00 86.25 82 GLU A C 1
ATOM 642 O O . GLU A 1 82 ? 2.049 -2.853 15.169 1.00 86.25 82 GLU A O 1
ATOM 647 N N . GLN A 1 83 ? 1.341 -3.435 13.113 1.00 85.69 83 GLN A N 1
ATOM 648 C CA . GLN A 1 83 ? 1.546 -2.111 12.523 1.00 85.69 83 GLN A CA 1
ATOM 649 C C . GLN A 1 83 ? 0.536 -1.076 13.037 1.00 85.69 83 GLN A C 1
ATOM 651 O O . GLN A 1 83 ? 0.891 0.069 13.308 1.00 85.69 83 GLN A O 1
ATOM 656 N N . SER A 1 84 ? -0.711 -1.491 13.248 1.00 82.62 84 SER A N 1
ATOM 657 C CA . SER A 1 84 ? -1.791 -0.676 13.812 1.00 82.62 84 SER A CA 1
ATOM 658 C C . SER A 1 84 ? -1.445 -0.141 15.201 1.00 82.62 84 SER A C 1
ATOM 660 O O . SER A 1 84 ? -1.744 1.011 15.508 1.00 82.62 84 SER A O 1
ATOM 662 N N . LYS A 1 85 ? -0.717 -0.912 16.022 1.00 85.88 85 LYS A N 1
ATOM 663 C CA . LYS A 1 85 ? -0.226 -0.433 17.327 1.00 85.88 85 LYS A CA 1
ATOM 664 C C . LYS A 1 85 ? 0.721 0.755 17.206 1.00 85.88 85 LYS A C 1
ATOM 666 O O . LYS A 1 85 ? 0.766 1.553 18.134 1.00 85.88 85 LYS A O 1
ATOM 671 N N . LEU A 1 86 ? 1.476 0.866 16.112 1.00 85.38 86 LEU A N 1
ATOM 672 C CA . LEU A 1 86 ? 2.429 1.956 15.871 1.00 85.38 86 LEU A CA 1
ATOM 673 C C . LEU A 1 86 ? 1.760 3.220 15.304 1.00 85.38 86 LEU A C 1
ATOM 675 O O . LEU A 1 86 ? 2.390 4.277 15.279 1.00 85.38 86 LEU A O 1
ATOM 679 N N . PHE A 1 87 ? 0.504 3.123 14.864 1.00 87.50 87 PHE A N 1
ATOM 680 C CA . PHE A 1 87 ? -0.247 4.230 14.281 1.00 87.50 87 PHE A CA 1
ATOM 681 C C . PHE A 1 87 ? -0.508 5.342 15.307 1.00 87.50 87 PHE A C 1
ATOM 683 O O . PHE A 1 87 ? -0.868 5.079 16.455 1.00 87.50 87 PHE A O 1
ATOM 690 N N . GLY A 1 88 ? -0.340 6.597 14.891 1.00 85.50 88 GLY A N 1
ATOM 691 C CA . GLY A 1 88 ? -0.571 7.777 15.726 1.00 85.50 88 GLY A CA 1
ATOM 692 C C . GLY A 1 88 ? 0.533 8.044 16.751 1.00 85.50 88 GLY A C 1
ATOM 693 O O . GLY A 1 88 ? 0.403 8.956 17.566 1.00 85.50 88 GLY A O 1
ATOM 694 N N . GLN A 1 89 ? 1.619 7.265 16.735 1.00 88.88 89 GLN A N 1
ATOM 695 C CA . GLN A 1 89 ? 2.758 7.466 17.634 1.00 88.88 89 GLN A CA 1
ATOM 696 C C . GLN A 1 89 ? 3.783 8.467 17.084 1.00 88.88 89 GLN A C 1
ATOM 698 O O . GLN A 1 89 ? 4.731 8.823 17.788 1.00 88.88 89 GLN A O 1
ATOM 703 N N . GLN A 1 90 ? 3.630 8.921 15.836 1.00 88.50 90 GLN A N 1
ATOM 704 C CA . GLN A 1 90 ? 4.593 9.814 15.202 1.00 88.50 90 GLN A CA 1
ATOM 705 C C . GLN A 1 90 ? 4.350 11.272 15.625 1.00 88.50 90 GLN A C 1
ATOM 707 O O . GLN A 1 90 ? 3.295 11.834 15.329 1.00 88.50 90 GLN A O 1
ATOM 712 N N . PRO A 1 91 ? 5.322 11.932 16.284 1.00 83.31 91 PRO A N 1
ATOM 713 C CA . PRO A 1 91 ? 5.100 13.210 16.969 1.00 83.31 91 PRO A CA 1
ATOM 714 C C . PRO A 1 91 ? 4.725 14.375 16.042 1.00 83.31 91 PRO A C 1
ATOM 716 O O . PRO A 1 91 ? 4.108 15.333 16.496 1.00 83.31 91 PRO A O 1
ATOM 719 N N . ASN A 1 92 ? 5.072 14.288 14.755 1.00 86.94 92 ASN A N 1
ATOM 720 C CA . ASN A 1 92 ? 4.789 15.318 13.752 1.00 86.94 92 ASN A CA 1
ATOM 721 C C . ASN A 1 92 ? 3.810 14.836 12.675 1.00 86.94 92 ASN A C 1
ATOM 723 O O . ASN A 1 92 ? 3.743 15.429 11.597 1.00 86.94 92 ASN A O 1
ATOM 727 N N . ALA A 1 93 ? 3.091 13.739 12.919 1.00 90.81 93 ALA A N 1
ATOM 728 C CA 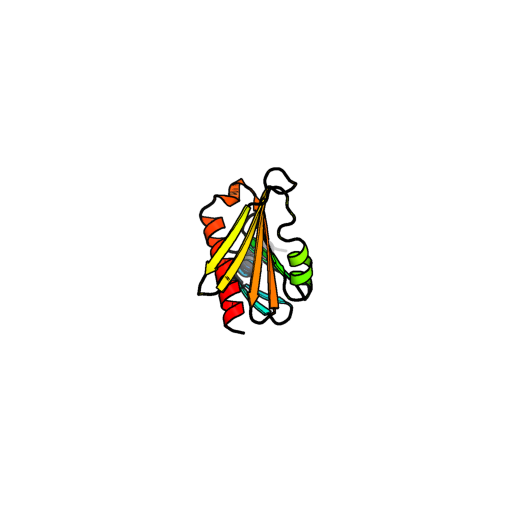. ALA A 1 93 ? 2.172 13.229 11.922 1.00 90.81 93 ALA A CA 1
ATOM 729 C C . ALA A 1 93 ? 0.890 14.049 11.828 1.00 90.81 93 ALA A C 1
ATOM 731 O O . ALA A 1 93 ? 0.280 14.450 12.819 1.00 90.81 93 ALA A O 1
ATOM 732 N N . THR A 1 94 ? 0.447 14.235 10.591 1.00 92.06 94 THR A N 1
ATOM 733 C CA . THR A 1 94 ? -0.912 14.660 10.289 1.00 92.06 94 THR A CA 1
ATOM 734 C C . THR A 1 94 ? -1.803 13.429 10.284 1.00 92.06 94 THR A C 1
ATOM 736 O O . THR A 1 94 ? -1.604 12.527 9.470 1.00 92.06 94 THR A O 1
ATOM 739 N N . ILE A 1 95 ? -2.793 13.407 11.173 1.00 92.38 95 ILE A N 1
ATOM 740 C CA . ILE A 1 95 ? -3.790 12.338 11.255 1.00 92.38 95 ILE A CA 1
ATOM 741 C C . ILE A 1 95 ? -5.098 12.845 10.657 1.00 92.38 95 ILE A C 1
ATOM 743 O O . ILE A 1 95 ? -5.519 13.974 10.918 1.00 92.38 95 ILE A O 1
ATOM 747 N N . GLY A 1 96 ? -5.755 12.007 9.865 1.00 91.06 96 GLY A N 1
ATOM 748 C CA . GLY A 1 96 ? -7.062 12.318 9.315 1.00 91.06 96 GLY A CA 1
ATOM 749 C C . GLY A 1 96 ? -7.906 11.082 9.063 1.00 91.06 96 GLY A C 1
ATOM 750 O O . GLY A 1 96 ? -7.452 9.946 9.162 1.00 91.06 96 GLY A O 1
ATOM 751 N N . ASN A 1 97 ? -9.162 11.338 8.722 1.00 90.38 97 ASN A N 1
ATOM 752 C CA . ASN A 1 97 ? -10.145 10.323 8.383 1.00 90.38 97 ASN A CA 1
ATOM 753 C C . ASN A 1 97 ? -10.651 10.580 6.969 1.00 90.38 97 ASN A C 1
ATOM 755 O O . ASN A 1 97 ? -10.882 11.732 6.589 1.00 90.38 97 ASN A O 1
ATOM 759 N N . LYS A 1 98 ? -10.833 9.514 6.195 1.00 86.00 98 LYS A N 1
ATOM 760 C CA . LYS A 1 98 ? -11.423 9.563 4.858 1.00 86.00 98 LYS A CA 1
ATOM 761 C C . LYS A 1 98 ? -12.440 8.444 4.688 1.00 86.00 98 LYS A C 1
ATOM 763 O O . LYS A 1 98 ? -12.442 7.466 5.431 1.00 86.00 98 LYS A O 1
ATOM 768 N N . THR A 1 99 ? -13.293 8.607 3.686 1.00 80.69 99 THR A N 1
ATOM 769 C CA . THR A 1 99 ? -14.322 7.635 3.324 1.00 80.69 99 THR A CA 1
ATOM 770 C C . THR A 1 99 ? -14.289 7.435 1.818 1.00 80.69 99 THR A C 1
ATOM 772 O O . THR A 1 99 ? -14.323 8.413 1.072 1.00 80.69 99 THR A O 1
ATOM 775 N N . ILE A 1 100 ? -14.248 6.181 1.375 1.00 75.75 100 ILE A N 1
ATOM 776 C CA . ILE A 1 100 ? -14.391 5.786 -0.033 1.00 75.75 100 ILE A CA 1
ATOM 777 C C . ILE A 1 100 ? -15.386 4.626 -0.073 1.00 75.75 100 ILE A C 1
ATOM 779 O O . ILE A 1 100 ? -15.287 3.705 0.734 1.00 75.75 100 ILE A O 1
ATOM 783 N N . ASP A 1 101 ? -16.382 4.704 -0.958 1.00 75.31 101 ASP A N 1
ATOM 784 C CA . ASP A 1 101 ? -17.442 3.694 -1.115 1.00 75.31 101 ASP A CA 1
ATOM 785 C C . ASP A 1 101 ? -18.092 3.248 0.212 1.00 75.31 101 ASP A C 1
ATOM 787 O O . ASP A 1 101 ? -18.415 2.080 0.423 1.00 75.31 101 ASP A O 1
ATOM 791 N N . GLY A 1 102 ? -18.272 4.195 1.141 1.00 71.31 102 GLY A N 1
ATOM 792 C CA . GLY A 1 102 ? -18.878 3.955 2.456 1.00 71.31 102 GLY A CA 1
ATOM 793 C C . GLY A 1 102 ? -17.964 3.278 3.485 1.00 71.31 102 GLY A C 1
ATOM 794 O O . GLY A 1 102 ? -18.391 3.078 4.620 1.00 71.31 102 GLY A O 1
ATOM 795 N N . ILE A 1 103 ? -16.716 2.965 3.130 1.00 72.88 103 ILE A N 1
ATOM 796 C CA . ILE A 1 103 ? -15.706 2.443 4.052 1.00 72.88 103 ILE A CA 1
ATOM 797 C C . ILE A 1 103 ? -14.871 3.603 4.587 1.00 72.88 103 ILE A C 1
ATOM 799 O O . ILE A 1 103 ? -14.213 4.322 3.831 1.00 72.88 103 ILE A O 1
ATOM 803 N N . ASN A 1 104 ? -14.912 3.786 5.907 1.00 83.50 104 ASN A N 1
ATOM 804 C CA . ASN A 1 104 ? -14.067 4.747 6.605 1.00 83.50 104 ASN A CA 1
ATOM 805 C C . ASN A 1 104 ? -12.676 4.161 6.824 1.00 83.50 104 ASN A C 1
ATOM 807 O O . ASN A 1 104 ? -12.536 2.984 7.160 1.00 83.50 104 ASN A O 1
ATOM 811 N N . TYR A 1 105 ? -11.662 5.002 6.685 1.00 85.00 105 TYR A N 1
ATOM 812 C CA . TYR A 1 105 ? -10.294 4.651 7.015 1.00 85.00 105 TYR A CA 1
ATOM 813 C C . TYR A 1 105 ? -9.554 5.839 7.620 1.00 85.00 105 TYR A C 1
ATOM 815 O O . TYR A 1 105 ? -9.784 7.003 7.269 1.00 85.00 105 TYR A O 1
ATOM 823 N N . GLU A 1 106 ? -8.653 5.519 8.537 1.00 90.44 106 GLU A N 1
ATOM 824 C CA . GLU A 1 106 ? -7.747 6.472 9.160 1.00 90.44 106 GLU A CA 1
ATOM 825 C C . GLU A 1 106 ? -6.460 6.538 8.341 1.00 90.44 106 GLU A C 1
ATOM 827 O O . GLU A 1 106 ? -5.997 5.528 7.802 1.00 90.44 106 GLU A O 1
ATOM 832 N N . TYR A 1 107 ? -5.869 7.727 8.246 1.00 91.06 107 TYR A N 1
ATOM 833 C CA . TYR A 1 107 ? -4.535 7.892 7.685 1.00 91.06 107 TYR A CA 1
ATOM 834 C C . TYR A 1 107 ? -3.643 8.727 8.600 1.00 91.06 107 TYR A C 1
ATOM 836 O O . TYR A 1 107 ? -4.100 9.662 9.257 1.00 91.06 107 TYR A O 1
ATOM 844 N N . GLU A 1 108 ? -2.360 8.391 8.614 1.00 91.69 108 GLU A N 1
ATOM 845 C CA . GLU A 1 108 ? -1.295 9.095 9.323 1.00 91.69 108 GLU A CA 1
ATOM 846 C C . GLU A 1 108 ? -0.196 9.425 8.311 1.00 91.69 108 GLU A C 1
ATOM 848 O O . GLU A 1 108 ? 0.294 8.533 7.626 1.00 91.69 108 GLU A O 1
ATOM 853 N N . SER A 1 109 ? 0.185 10.697 8.197 1.00 90.38 109 SER A N 1
ATOM 854 C CA . SER A 1 109 ? 1.143 11.187 7.200 1.00 90.38 109 SER A CA 1
ATOM 855 C C . SER A 1 109 ? 2.259 12.001 7.856 1.00 90.38 109 SER A C 1
ATOM 857 O O . SER A 1 109 ? 1.975 12.940 8.599 1.00 90.38 109 SER A O 1
ATOM 859 N N . TYR A 1 110 ? 3.522 11.651 7.601 1.00 89.50 110 TYR A N 1
ATOM 860 C CA . TYR A 1 110 ? 4.707 12.324 8.153 1.00 89.50 110 TYR A CA 1
ATOM 861 C C . TYR A 1 110 ? 5.958 12.134 7.281 1.00 89.50 110 TYR A C 1
ATOM 863 O O . TYR A 1 110 ? 6.092 11.146 6.558 1.00 89.50 110 TYR A O 1
ATOM 871 N N . GLU A 1 111 ? 6.904 13.068 7.377 1.00 88.50 111 GLU A N 1
ATOM 872 C CA . GLU A 1 111 ? 8.219 12.923 6.746 1.00 88.50 111 GLU A CA 1
ATOM 873 C C . GLU A 1 111 ? 9.035 11.821 7.437 1.00 88.50 111 GLU A C 1
ATOM 875 O O . GLU A 1 111 ? 9.147 11.768 8.664 1.00 88.50 111 GLU A O 1
ATOM 880 N N . GLY A 1 112 ? 9.595 10.915 6.639 1.00 82.19 112 GLY A N 1
ATOM 881 C CA . GLY A 1 112 ? 10.386 9.791 7.118 1.00 82.19 112 GLY A CA 1
ATOM 882 C C . GLY A 1 112 ? 11.795 10.183 7.588 1.00 82.19 112 GLY A C 1
ATOM 883 O O . GLY A 1 112 ? 12.283 11.277 7.314 1.00 82.19 112 GLY A O 1
ATOM 884 N N . PRO A 1 113 ? 12.515 9.257 8.250 1.00 75.19 113 PRO A N 1
ATOM 885 C CA . PRO A 1 113 ? 13.866 9.505 8.771 1.00 75.19 113 PRO A CA 1
ATOM 886 C C . PRO A 1 113 ? 14.923 9.739 7.677 1.00 75.19 113 PRO A C 1
ATOM 888 O O . PRO A 1 113 ? 16.013 10.232 7.959 1.00 75.19 113 PRO A O 1
ATOM 891 N N . SER A 1 114 ? 14.629 9.374 6.426 1.00 74.12 114 SER A N 1
ATOM 892 C CA . SER A 1 114 ? 15.421 9.765 5.260 1.00 74.12 114 SER A CA 1
ATOM 893 C C . SER A 1 114 ? 14.807 11.034 4.669 1.00 74.12 114 SER A C 1
ATOM 895 O O . SER A 1 114 ? 13.664 10.988 4.228 1.00 74.12 114 SER A O 1
ATOM 897 N N . PHE A 1 115 ? 15.576 12.131 4.650 1.00 60.91 115 PHE A N 1
ATOM 898 C CA . PHE A 1 115 ? 15.182 13.524 4.344 1.00 60.91 115 PHE A CA 1
ATOM 899 C C . PHE A 1 115 ? 14.540 13.806 2.964 1.00 60.91 115 PHE A C 1
ATOM 901 O O . PHE A 1 115 ? 14.534 14.946 2.515 1.00 60.91 115 PHE A O 1
ATOM 908 N N . ASN A 1 116 ? 14.013 12.808 2.259 1.00 83.69 116 ASN A N 1
ATOM 909 C CA . ASN A 1 116 ? 13.296 13.010 1.004 1.00 83.69 116 ASN A CA 1
ATOM 910 C C . ASN A 1 116 ? 12.181 11.976 0.788 1.00 83.69 116 ASN A C 1
ATOM 912 O O . ASN A 1 116 ? 11.911 11.592 -0.347 1.00 83.69 116 ASN A O 1
ATOM 916 N N . ILE A 1 117 ? 11.584 11.462 1.870 1.00 83.88 117 ILE A N 1
ATOM 917 C CA . ILE A 1 117 ? 10.522 10.453 1.807 1.00 83.88 117 ILE A CA 1
ATOM 918 C C . ILE A 1 117 ? 9.321 10.910 2.636 1.00 83.88 117 ILE A C 1
ATOM 920 O O . ILE A 1 117 ? 9.450 11.165 3.830 1.00 83.88 117 ILE A O 1
ATOM 924 N N . GLN A 1 118 ? 8.147 10.940 2.018 1.00 87.12 118 GLN A N 1
ATOM 925 C CA . GLN A 1 118 ? 6.857 10.982 2.687 1.00 87.12 118 GLN A CA 1
ATOM 926 C C . GLN A 1 118 ? 6.430 9.559 3.054 1.00 87.12 118 GLN A C 1
ATOM 928 O O . GLN A 1 118 ? 6.438 8.654 2.214 1.00 87.12 118 GLN A O 1
ATOM 933 N N . ILE A 1 119 ? 6.041 9.368 4.311 1.00 86.06 119 ILE A N 1
ATOM 934 C CA . ILE A 1 119 ? 5.394 8.145 4.774 1.00 86.06 119 ILE A CA 1
ATOM 935 C C . ILE A 1 119 ? 3.914 8.434 4.965 1.00 86.06 119 ILE A C 1
ATOM 937 O O . ILE A 1 119 ? 3.544 9.458 5.543 1.00 86.06 119 ILE A O 1
ATOM 941 N N . ILE A 1 120 ? 3.072 7.526 4.478 1.00 87.25 120 ILE A N 1
ATOM 942 C CA . ILE A 1 120 ? 1.647 7.536 4.796 1.00 87.25 120 ILE A CA 1
ATOM 943 C C . ILE A 1 120 ? 1.217 6.137 5.197 1.00 87.25 120 ILE A C 1
ATOM 945 O O . ILE A 1 120 ? 1.429 5.177 4.451 1.00 87.25 120 ILE A O 1
ATOM 949 N N . ASN A 1 121 ? 0.608 6.042 6.367 1.00 90.00 121 ASN A N 1
ATOM 950 C CA . ASN A 1 121 ? 0.032 4.828 6.902 1.00 90.00 121 ASN A CA 1
ATOM 951 C C . ASN A 1 121 ? -1.485 4.906 6.773 1.00 90.00 121 ASN A C 1
ATOM 953 O O . ASN A 1 121 ? -2.071 5.932 7.110 1.00 90.00 121 ASN A O 1
ATOM 957 N N . TYR A 1 122 ? -2.114 3.826 6.327 1.00 87.94 122 TYR A N 1
ATOM 958 C CA . TYR A 1 122 ? -3.567 3.710 6.245 1.00 87.94 122 TYR A CA 1
ATOM 959 C C . TYR A 1 122 ? -4.039 2.564 7.107 1.00 87.94 122 TYR A C 1
ATOM 961 O O . TYR A 1 122 ? -3.491 1.467 7.011 1.00 87.94 122 TYR A O 1
ATOM 969 N N . LYS A 1 123 ? -5.080 2.811 7.895 1.00 88.19 123 LYS A N 1
ATOM 970 C CA . LYS A 1 123 ? -5.732 1.810 8.727 1.00 88.19 123 LYS A CA 1
ATOM 971 C C . LYS A 1 123 ? -7.190 1.660 8.305 1.00 88.19 123 LYS A C 1
ATOM 973 O O . LYS A 1 123 ? -7.951 2.626 8.336 1.00 88.19 123 LYS A O 1
ATOM 978 N N . PHE A 1 124 ? -7.577 0.436 7.956 1.00 82.88 124 PHE A N 1
ATOM 979 C CA . PHE A 1 124 ? -8.961 0.067 7.644 1.00 82.88 124 PHE A CA 1
ATOM 980 C C . PHE A 1 124 ? -9.457 -0.948 8.669 1.00 82.88 124 PHE A C 1
ATOM 982 O O . PHE A 1 124 ? -8.682 -1.775 9.149 1.00 82.88 124 PHE A O 1
ATOM 989 N N . ILE A 1 125 ? -10.754 -0.912 8.973 1.00 74.25 125 ILE A N 1
ATOM 990 C CA . ILE A 1 125 ? -11.409 -1.902 9.832 1.00 74.25 125 ILE A CA 1
ATOM 991 C C . ILE A 1 125 ? -12.693 -2.366 9.135 1.00 74.25 125 ILE A C 1
ATOM 993 O O . ILE A 1 125 ? -13.568 -1.544 8.860 1.00 74.25 125 ILE A O 1
ATOM 997 N N . LYS A 1 126 ? -12.831 -3.673 8.880 1.00 70.44 126 LYS A N 1
ATOM 998 C CA . LYS A 1 126 ? -14.092 -4.299 8.437 1.00 70.44 126 LYS A CA 1
ATOM 999 C C . LYS A 1 126 ? -14.368 -5.543 9.272 1.00 70.44 126 LYS A C 1
ATOM 1001 O O . LYS A 1 126 ? -13.492 -6.388 9.404 1.00 70.44 126 LYS A O 1
ATOM 1006 N N . ASP A 1 127 ? -15.576 -5.650 9.826 1.00 71.12 127 ASP A N 1
ATOM 1007 C CA . ASP A 1 127 ? -16.060 -6.827 10.568 1.00 71.12 127 ASP A CA 1
ATOM 1008 C C . ASP A 1 127 ? -15.083 -7.341 11.648 1.00 71.12 127 ASP A C 1
ATOM 1010 O O . ASP A 1 127 ? -14.963 -8.537 11.896 1.00 71.12 127 ASP A O 1
ATOM 1014 N N . GLY A 1 128 ? -14.358 -6.419 12.294 1.00 68.69 128 GLY A N 1
ATOM 1015 C CA . GLY A 1 128 ? -13.358 -6.727 13.324 1.00 68.69 128 GLY A CA 1
ATOM 1016 C C . GLY A 1 128 ? -11.965 -7.096 12.801 1.00 68.69 128 GLY A C 1
ATOM 1017 O O . GLY A 1 128 ? -11.068 -7.305 13.609 1.00 68.69 128 GLY A O 1
ATOM 1018 N N . THR A 1 129 ? -11.760 -7.134 11.483 1.00 68.44 129 THR A N 1
ATOM 1019 C CA . THR A 1 129 ? -10.452 -7.355 10.848 1.00 68.44 129 THR A CA 1
ATOM 1020 C C . THR A 1 129 ? -9.783 -6.017 10.537 1.00 68.44 129 THR A C 1
ATOM 1022 O O . THR A 1 129 ? -10.375 -5.165 9.867 1.00 68.44 129 THR A O 1
ATOM 1025 N N . GLU A 1 130 ? -8.551 -5.832 11.021 1.00 75.12 130 GLU A N 1
ATOM 1026 C CA . GLU A 1 130 ? -7.724 -4.660 10.722 1.00 75.12 130 GLU A CA 1
ATOM 1027 C C . GLU A 1 130 ? -6.882 -4.879 9.458 1.00 75.12 130 GLU A C 1
ATOM 1029 O O . GLU A 1 130 ? -6.338 -5.960 9.224 1.00 75.12 130 GLU A O 1
ATOM 1034 N N . PHE A 1 131 ? -6.729 -3.817 8.672 1.00 76.06 131 PHE A N 1
ATOM 1035 C CA . PHE A 1 131 ? -5.817 -3.764 7.534 1.00 76.06 131 PHE A CA 1
ATOM 1036 C C . PHE A 1 131 ? -4.908 -2.566 7.673 1.00 76.06 131 PHE A C 1
ATOM 1038 O O . PHE A 1 131 ? -5.341 -1.494 8.108 1.00 76.06 131 PHE A O 1
ATOM 1045 N N . TYR A 1 132 ? -3.666 -2.745 7.240 1.00 83.44 132 TYR A N 1
ATOM 1046 C CA . TYR A 1 132 ? -2.674 -1.693 7.303 1.00 83.44 132 TYR A CA 1
ATOM 1047 C C . TYR A 1 132 ? -1.933 -1.565 5.979 1.00 83.44 132 TYR A C 1
ATOM 1049 O O . TYR A 1 132 ? -1.430 -2.551 5.442 1.00 83.44 132 TYR A O 1
ATOM 1057 N N . ILE A 1 133 ? -1.832 -0.345 5.463 1.00 84.38 133 ILE A N 1
ATOM 1058 C CA . ILE A 1 133 ? -0.962 -0.029 4.331 1.00 84.38 133 ILE A CA 1
ATOM 1059 C C . ILE A 1 133 ? 0.123 0.908 4.835 1.00 84.38 133 ILE A C 1
ATOM 1061 O O . ILE A 1 133 ? -0.184 1.969 5.366 1.00 84.38 133 ILE A O 1
ATOM 1065 N N . HIS A 1 134 ? 1.379 0.542 4.618 1.00 86.12 134 HIS A N 1
ATOM 1066 C CA . HIS A 1 134 ? 2.529 1.408 4.830 1.00 86.12 134 HIS A CA 1
ATOM 1067 C C . HIS A 1 134 ? 3.061 1.874 3.483 1.00 86.12 134 HIS A C 1
ATOM 1069 O O . HIS A 1 134 ? 3.464 1.054 2.656 1.00 86.12 134 HIS A O 1
ATOM 1075 N N . THR A 1 135 ? 3.102 3.179 3.258 1.00 83.06 135 THR A N 1
ATOM 1076 C CA . THR A 1 135 ? 3.608 3.740 2.003 1.00 83.06 135 THR A CA 1
ATOM 1077 C C . THR A 1 135 ? 4.918 4.474 2.238 1.00 83.06 135 THR A C 1
ATOM 1079 O O . THR A 1 135 ? 5.059 5.212 3.212 1.00 83.06 135 THR A O 1
ATOM 1082 N N . LYS A 1 136 ? 5.888 4.258 1.346 1.00 82.88 136 LYS A N 1
ATOM 1083 C CA . LYS A 1 136 ? 7.146 5.006 1.281 1.00 82.88 136 LYS A CA 1
ATOM 1084 C C . LYS A 1 136 ? 7.234 5.673 -0.081 1.00 82.88 136 LYS A C 1
ATOM 1086 O O . LYS A 1 136 ? 7.259 4.987 -1.105 1.00 82.88 136 LYS A O 1
ATOM 1091 N N . ILE A 1 137 ? 7.267 6.999 -0.071 1.00 80.88 137 ILE A N 1
ATOM 1092 C CA . ILE A 1 137 ? 7.087 7.819 -1.265 1.00 80.88 137 ILE A CA 1
ATOM 1093 C C . ILE A 1 137 ? 8.204 8.854 -1.307 1.00 80.88 137 ILE A C 1
ATOM 1095 O O . ILE A 1 137 ? 8.283 9.665 -0.389 1.00 80.88 137 ILE A O 1
ATOM 1099 N N . PRO A 1 138 ? 9.074 8.878 -2.323 1.00 83.25 138 PRO A N 1
ATOM 1100 C CA . PRO A 1 138 ? 9.971 10.011 -2.524 1.00 83.25 138 PRO A CA 1
ATOM 1101 C C . PRO A 1 138 ? 9.173 11.327 -2.593 1.00 83.25 138 PRO A C 1
ATOM 1103 O O . PRO A 1 138 ? 8.129 11.366 -3.241 1.00 83.25 138 PRO A O 1
ATOM 1106 N N . LEU A 1 139 ? 9.623 12.412 -1.949 1.00 79.62 139 LEU A N 1
ATOM 1107 C CA . LEU A 1 139 ? 8.864 13.682 -1.940 1.00 79.62 139 LEU A CA 1
ATOM 1108 C C . LEU A 1 139 ? 8.649 14.254 -3.349 1.00 79.62 139 LEU A C 1
ATOM 1110 O O . LEU A 1 139 ? 7.601 14.843 -3.619 1.00 79.62 139 LEU A O 1
ATOM 1114 N N . ASP A 1 140 ? 9.606 14.023 -4.250 1.00 78.31 140 ASP A N 1
ATOM 1115 C CA . ASP A 1 140 ? 9.511 14.399 -5.664 1.00 78.31 140 ASP A CA 1
ATOM 1116 C C . ASP A 1 140 ? 8.359 13.666 -6.383 1.00 78.31 140 ASP A C 1
ATOM 1118 O O . ASP A 1 140 ? 7.716 14.231 -7.270 1.00 78.31 140 ASP A O 1
ATOM 1122 N N . ASP A 1 141 ? 8.041 12.441 -5.951 1.00 73.38 141 ASP A N 1
ATOM 1123 C CA . ASP A 1 141 ? 6.938 11.633 -6.481 1.00 73.38 141 ASP A CA 1
ATOM 1124 C C . ASP A 1 141 ? 5.614 11.910 -5.749 1.00 73.38 141 ASP A C 1
ATOM 1126 O O . ASP A 1 141 ? 4.548 11.779 -6.352 1.00 73.38 141 ASP A O 1
ATOM 1130 N N . TYR A 1 142 ? 5.655 12.330 -4.477 1.00 70.56 142 TYR A N 1
ATOM 1131 C CA . TYR A 1 142 ? 4.477 12.500 -3.613 1.00 70.56 142 TYR A CA 1
ATOM 1132 C C . TYR A 1 142 ? 3.446 13.489 -4.169 1.00 70.56 142 TYR A C 1
ATOM 1134 O O . TYR A 1 142 ? 2.245 13.240 -4.099 1.00 70.56 142 TYR A O 1
ATOM 1142 N N . ASN A 1 143 ? 3.902 14.583 -4.781 1.00 68.88 143 ASN A N 1
ATOM 1143 C CA . ASN A 1 143 ? 3.015 15.564 -5.415 1.00 68.88 143 ASN A CA 1
ATOM 1144 C C . ASN A 1 143 ? 2.748 15.269 -6.899 1.00 68.88 143 ASN A C 1
ATOM 1146 O O . ASN A 1 143 ? 2.069 16.048 -7.574 1.00 68.88 143 ASN A O 1
ATOM 1150 N N . SER A 1 144 ? 3.287 14.172 -7.438 1.00 75.44 144 SER A N 1
ATOM 1151 C CA . SER A 1 144 ? 3.035 13.813 -8.827 1.00 75.44 144 SER A CA 1
ATOM 1152 C C . SER A 1 144 ? 1.594 13.322 -8.980 1.00 75.44 144 SER A C 1
ATOM 1154 O O . SER A 1 144 ? 1.101 12.480 -8.224 1.00 75.44 144 SER A O 1
ATOM 1156 N N . LYS A 1 145 ? 0.896 13.855 -9.990 1.00 73.50 145 LYS A N 1
ATOM 1157 C CA . LYS A 1 145 ? -0.483 13.456 -10.299 1.00 73.50 145 LYS A CA 1
ATOM 1158 C C . LYS A 1 145 ? -0.590 11.940 -10.504 1.00 73.50 145 LYS A C 1
ATOM 1160 O O . LYS A 1 145 ? -1.512 11.325 -9.982 1.00 73.50 145 LYS A O 1
ATOM 1165 N N . SER A 1 146 ? 0.384 11.353 -11.197 1.00 69.06 146 SER A N 1
ATOM 1166 C CA . SER A 1 146 ? 0.408 9.924 -11.503 1.00 69.06 146 SER A CA 1
ATOM 1167 C C . SER A 1 146 ? 0.574 9.054 -10.255 1.00 69.06 146 SER A C 1
ATOM 1169 O O . SER A 1 146 ? -0.127 8.055 -10.128 1.00 69.06 146 SER A O 1
ATOM 1171 N N . TYR A 1 147 ? 1.427 9.446 -9.297 1.00 71.50 147 TYR A N 1
ATOM 1172 C CA . TYR A 1 147 ? 1.535 8.726 -8.026 1.00 71.50 147 TYR A CA 1
ATOM 1173 C C . TYR A 1 147 ? 0.241 8.825 -7.215 1.00 71.50 147 TYR A C 1
ATOM 1175 O O . TYR A 1 147 ? -0.217 7.828 -6.670 1.00 71.50 147 TYR A O 1
ATOM 1183 N N . MET A 1 148 ? -0.376 10.007 -7.141 1.00 73.62 148 MET A N 1
ATOM 1184 C CA . MET A 1 148 ? -1.620 10.176 -6.385 1.00 73.62 148 MET A CA 1
ATOM 1185 C C . MET A 1 148 ? -2.786 9.380 -6.986 1.00 73.62 148 MET A C 1
ATOM 1187 O O . MET A 1 148 ? -3.583 8.815 -6.240 1.00 73.62 148 MET A O 1
ATOM 1191 N N . GLU A 1 149 ? -2.877 9.292 -8.315 1.00 74.38 149 GLU A N 1
ATOM 1192 C CA . GLU A 1 149 ? -3.835 8.413 -9.002 1.00 74.38 149 GLU A CA 1
ATOM 1193 C C . GLU A 1 149 ? -3.552 6.939 -8.691 1.00 74.38 149 GLU A C 1
ATOM 1195 O O . GLU A 1 149 ? -4.442 6.230 -8.227 1.00 74.38 149 GLU A O 1
ATOM 1200 N N . PHE A 1 150 ? -2.300 6.504 -8.838 1.00 71.19 150 PHE A N 1
ATOM 1201 C CA . PHE A 1 150 ? -1.849 5.161 -8.477 1.00 71.19 150 PHE A CA 1
ATOM 1202 C C . PHE A 1 150 ? -2.200 4.787 -7.025 1.00 71.19 150 PHE A C 1
ATOM 1204 O O . PHE A 1 150 ? -2.743 3.719 -6.731 1.00 71.19 150 PHE A O 1
ATOM 1211 N N . HIS A 1 151 ? -1.920 5.702 -6.109 1.00 75.94 151 HIS A N 1
ATOM 1212 C CA . HIS A 1 151 ? -2.149 5.555 -4.688 1.00 75.94 151 HIS A CA 1
ATOM 1213 C C . HIS A 1 151 ? -3.641 5.404 -4.363 1.00 75.94 151 HIS A C 1
ATOM 1215 O O . HIS A 1 151 ? -4.037 4.473 -3.659 1.00 75.94 151 HIS A O 1
ATOM 1221 N N . ASN A 1 152 ? -4.479 6.288 -4.909 1.00 77.19 152 ASN A N 1
ATOM 1222 C CA . ASN A 1 152 ? -5.927 6.226 -4.722 1.00 77.19 152 ASN A CA 1
ATOM 1223 C C . ASN A 1 152 ? -6.512 4.949 -5.339 1.00 77.19 152 ASN A C 1
ATOM 1225 O O . ASN A 1 152 ? -7.290 4.267 -4.678 1.00 77.19 152 ASN A O 1
ATOM 1229 N N . ASN A 1 153 ? -6.064 4.562 -6.539 1.00 74.31 153 ASN A N 1
ATOM 1230 C CA . ASN A 1 153 ? -6.463 3.309 -7.184 1.00 74.31 153 ASN A CA 1
ATOM 1231 C C . ASN A 1 153 ? -6.101 2.087 -6.323 1.00 74.31 153 ASN A C 1
ATOM 1233 O O . ASN A 1 153 ? -6.874 1.129 -6.248 1.00 74.31 153 ASN A O 1
ATOM 1237 N N . THR A 1 154 ? -4.946 2.111 -5.645 1.00 74.56 154 THR A N 1
ATOM 1238 C CA . THR A 1 154 ? -4.542 1.046 -4.711 1.00 74.56 154 THR A CA 1
ATOM 1239 C C . THR A 1 154 ? -5.507 0.956 -3.529 1.00 74.56 154 THR A C 1
ATOM 1241 O O . THR A 1 154 ? -5.989 -0.130 -3.206 1.00 74.56 154 THR A O 1
ATOM 1244 N N . ILE A 1 155 ? -5.834 2.095 -2.909 1.00 78.69 155 ILE A N 1
ATOM 1245 C CA . ILE A 1 155 ? -6.790 2.158 -1.795 1.00 78.69 155 ILE A CA 1
ATOM 1246 C C . ILE A 1 155 ? -8.173 1.662 -2.238 1.00 78.69 155 ILE A C 1
ATOM 1248 O O . ILE A 1 155 ? -8.760 0.819 -1.564 1.00 78.69 155 ILE A O 1
ATOM 1252 N N . GLU A 1 156 ? -8.678 2.123 -3.383 1.00 78.44 156 GLU A N 1
ATOM 1253 C CA . GLU A 1 156 ? -9.961 1.675 -3.940 1.00 78.44 156 GLU A CA 1
ATOM 1254 C C . GLU A 1 156 ? -9.984 0.164 -4.202 1.00 78.44 156 GLU A C 1
ATOM 1256 O O . GLU A 1 156 ? -10.968 -0.511 -3.902 1.00 78.44 156 GLU A O 1
ATOM 1261 N N . THR A 1 157 ? -8.892 -0.388 -4.732 1.00 74.38 157 THR A N 1
ATOM 1262 C CA . THR A 1 157 ? -8.755 -1.831 -4.981 1.00 74.38 157 THR A CA 1
ATOM 1263 C C . THR A 1 157 ? -8.805 -2.628 -3.679 1.00 74.38 157 THR A C 1
ATOM 1265 O O . THR A 1 157 ? -9.471 -3.665 -3.601 1.00 74.38 157 THR A O 1
ATOM 1268 N N . ILE A 1 158 ? -8.146 -2.127 -2.633 1.00 73.06 158 ILE A N 1
ATOM 1269 C CA . ILE A 1 158 ? -8.175 -2.735 -1.301 1.00 73.06 158 ILE A CA 1
ATOM 1270 C C . ILE A 1 158 ? -9.590 -2.668 -0.724 1.00 73.06 158 ILE A C 1
ATOM 1272 O O . ILE A 1 158 ? -10.094 -3.683 -0.254 1.00 73.06 158 ILE A O 1
ATOM 1276 N N . ILE A 1 159 ? -10.275 -1.531 -0.845 1.00 75.31 159 ILE A N 1
ATOM 1277 C CA . ILE A 1 159 ? -11.660 -1.366 -0.383 1.00 75.31 159 ILE A CA 1
ATOM 1278 C C . ILE A 1 159 ? -12.618 -2.322 -1.105 1.00 75.31 159 ILE A C 1
ATOM 1280 O O . ILE A 1 159 ? -13.420 -2.988 -0.452 1.00 75.31 159 ILE A O 1
ATOM 1284 N N . LYS A 1 160 ? -12.512 -2.463 -2.430 1.00 75.88 160 LYS A N 1
ATOM 1285 C CA . LYS A 1 160 ? -13.332 -3.414 -3.204 1.00 75.88 160 LYS A CA 1
ATOM 1286 C C . LYS A 1 160 ? -13.067 -4.864 -2.801 1.00 75.88 160 LYS A C 1
ATOM 1288 O O . LYS A 1 160 ? -14.004 -5.651 -2.655 1.00 75.88 160 LYS A O 1
ATOM 1293 N N . THR A 1 161 ? -11.801 -5.219 -2.582 1.00 70.50 161 THR A N 1
ATOM 1294 C CA . THR A 1 161 ? -11.421 -6.546 -2.069 1.00 70.50 161 THR A CA 1
ATOM 1295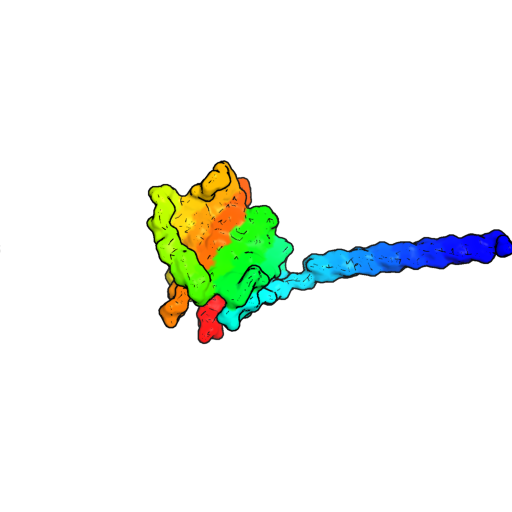 C C . THR A 1 161 ? -12.041 -6.786 -0.694 1.00 70.50 161 THR A C 1
ATOM 1297 O O . THR A 1 161 ? -12.665 -7.817 -0.468 1.00 70.50 161 THR A O 1
ATOM 1300 N N . ILE A 1 162 ? -11.941 -5.797 0.197 1.00 69.50 162 ILE A N 1
ATOM 1301 C CA . ILE A 1 162 ? -12.553 -5.818 1.523 1.00 69.50 162 ILE A CA 1
ATOM 1302 C C . ILE A 1 162 ? -14.069 -6.021 1.412 1.00 69.50 162 ILE A C 1
ATOM 1304 O O . ILE A 1 162 ? -14.607 -6.820 2.157 1.00 69.50 162 ILE A O 1
ATOM 1308 N N . GLN A 1 163 ? -14.778 -5.358 0.494 1.00 71.06 163 GLN A N 1
ATOM 1309 C CA . GLN A 1 163 ? -16.241 -5.456 0.349 1.00 71.06 163 GLN A CA 1
ATOM 1310 C C . GLN A 1 163 ? -16.751 -6.794 -0.210 1.00 71.06 163 GLN A C 1
ATOM 1312 O O . GLN A 1 163 ? -17.870 -7.183 0.116 1.00 71.06 163 GLN A O 1
ATOM 1317 N N . THR A 1 164 ? -15.974 -7.464 -1.063 1.00 70.19 164 THR A N 1
ATOM 1318 C CA . THR A 1 164 ? -16.401 -8.678 -1.789 1.00 70.19 164 THR A CA 1
ATOM 1319 C C . THR A 1 164 ? -16.189 -9.984 -1.021 1.00 70.19 164 THR A C 1
ATOM 1321 O O . THR A 1 164 ? -16.701 -11.019 -1.452 1.00 70.19 164 THR A O 1
ATOM 1324 N N . GLN A 1 165 ? -15.472 -9.932 0.102 1.00 60.50 165 GLN A N 1
ATOM 1325 C CA . GLN A 1 165 ? -15.369 -11.013 1.087 1.00 60.50 165 GLN A CA 1
ATOM 1326 C C . GLN A 1 165 ? -16.415 -10.859 2.188 1.00 60.50 165 GLN A C 1
ATOM 1328 O O . GLN A 1 165 ? -16.980 -11.896 2.591 1.00 60.50 165 GLN A O 1
#

Organism: Methanobrevibacter arboriphilus (NCBI:txid39441)

Radius of gyration: 23.05 Å; chains: 1; bounding box: 55×43×69 Å

Secondary structure (DSSP, 8-state):
--HHHHHHHHHHHHHHHHHHHHHHHHHHHHHT---SEEEEETTEEEEE-TT-SEEEEEETTEEEEEETTEEEEEE-HHHHHHHHHHTT--TT-EEEEEEETTEEEEEEEEE-SSTTEEEEEEEEEETTEEEEEEEEEEHHHHT-HHHHHHHHHHHHHHHHHHHH-

Foldseek 3Di:
DDPVVVVVVVVVVVVVVVVVVVVVVVVVVVVLPPQWDWEDACRFTFTAHNQWPDKYDPDNFWIWTHHDPKIKIKGWDPVLVVVVVCPPVDPPWDWDWDDDPNWIKIKTWDDDPPRFWIWMWIWGDDPRIIIIMIITGGNVRPPPPSVVVSVVVVVVRVVVSSVVD

Sequence (165 aa):
MDKNTKDNLKIIGYILIIILVIAGMFLYIKQTSDKNQTITFDNWKFEIGEDYSGGESASRANAILNYGNSQLMVYGGNQAEEQSKLFGQQPNATIGNKTIDGINYEYESYEGPSFNIQIINYKFIKDGTEFYIHTKIPLDDYNSKSYMEFHNNTIETIIKTIQTQ